Protein AF-A0A392P197-F1 (afdb_monomer_lite)

Secondary structure (DSSP, 8-state):
------HHHHHHHHHHH-TT-SSS--HHHHHHHHHHHHHHHTTS----GGGS-GGGGSHHHHHHHHHHHSHHHHHHHHHHHHHHHHHHHHHHHHHH-

Radius of gyration: 25.32 Å; chains: 1; bounding box: 54×45×63 Å

Foldseek 3Di:
DDDDDDPVNVVVVQVVLPPVPPSDQDPVSVVVVVVVCCVVVVPPDPPPPLVVDPVCVDPVNVVVVVVCPDVVVVVVVVVVVVVVVVVVVVVVVVVVD

InterPro domains:
  IPR002048 EF-hand domain [PS50222] (5-40)
  IPR011992 EF-hand domain pair [SSF47473] (5-51)
  IPR044581 Two pore calcium channel protein 1, plant [PTHR46988] (1-93)

Organism: NCBI:txid97028

Structure (mmCIF, N/CA/C/O backbone):
data_AF-A0A392P197-F1
#
_entry.id   AF-A0A392P197-F1
#
loop_
_atom_site.group_PDB
_atom_site.id
_atom_site.type_symbol
_atom_site.label_atom_id
_atom_site.label_alt_id
_atom_site.label_comp_id
_atom_site.label_asym_id
_atom_site.label_entity_id
_atom_site.label_seq_id
_atom_site.pdbx_PDB_ins_code
_atom_site.Cartn_x
_atom_site.Cartn_y
_atom_site.Cartn_z
_atom_site.occupancy
_atom_site.B_iso_or_equiv
_atom_site.auth_seq_id
_atom_site.auth_comp_id
_atom_site.auth_asym_id
_atom_site.auth_atom_id
_atom_site.pdbx_PDB_model_num
ATOM 1 N N . THR A 1 1 ? -7.042 -3.498 16.714 1.00 38.12 1 THR A N 1
ATOM 2 C CA . THR A 1 1 ? -7.237 -3.088 18.128 1.00 38.12 1 THR A CA 1
ATOM 3 C C . THR A 1 1 ? -8.039 -1.811 18.122 1.00 38.12 1 THR A C 1
ATOM 5 O O . THR A 1 1 ? -7.699 -0.950 17.326 1.00 38.12 1 THR A O 1
ATOM 8 N N . LEU A 1 2 ? -9.104 -1.693 18.926 1.00 41.97 2 LEU A N 1
ATOM 9 C CA . LEU A 1 2 ? -9.899 -0.457 18.947 1.00 41.97 2 LEU A CA 1
ATOM 10 C C . LEU A 1 2 ? -9.016 0.732 19.377 1.00 41.97 2 LEU A C 1
ATOM 12 O O . LEU A 1 2 ? -8.283 0.591 20.363 1.00 41.97 2 LEU A O 1
ATOM 16 N N . PRO A 1 3 ? -9.067 1.873 18.668 1.00 50.00 3 PRO A N 1
ATOM 17 C CA . PRO A 1 3 ? -8.357 3.075 19.080 1.00 50.00 3 PRO A CA 1
ATOM 18 C C . PRO A 1 3 ? -8.888 3.557 20.438 1.00 50.00 3 PRO A C 1
ATOM 20 O O . PRO A 1 3 ? -10.094 3.579 20.678 1.00 50.00 3 PRO A O 1
ATOM 23 N N . LYS A 1 4 ? -7.973 3.907 21.349 1.00 58.53 4 LYS A N 1
ATOM 24 C CA . LYS A 1 4 ? -8.300 4.520 22.642 1.00 58.53 4 LYS A CA 1
ATOM 25 C C . LYS A 1 4 ? -8.370 6.031 22.449 1.00 58.53 4 LYS A C 1
ATOM 27 O O . LYS A 1 4 ? -7.357 6.699 22.604 1.00 58.53 4 LYS A O 1
ATOM 32 N N . ILE A 1 5 ? -9.539 6.524 22.066 1.00 68.06 5 ILE A N 1
ATOM 33 C CA . ILE A 1 5 ? -9.827 7.962 21.997 1.00 68.06 5 ILE A CA 1
ATOM 34 C C . ILE A 1 5 ? -10.250 8.422 23.398 1.00 68.06 5 ILE A C 1
ATOM 36 O O . ILE A 1 5 ? -11.027 7.723 24.061 1.00 68.06 5 ILE A O 1
ATOM 40 N N . SER A 1 6 ? -9.694 9.537 23.882 1.00 74.19 6 SER A N 1
ATOM 41 C CA . SER A 1 6 ? -10.100 10.119 25.168 1.00 74.19 6 SER A CA 1
ATOM 42 C C . SER A 1 6 ? -11.456 10.826 25.040 1.00 74.19 6 SER A C 1
ATOM 44 O O . SER A 1 6 ? -11.905 11.140 23.940 1.00 74.19 6 SER A O 1
ATOM 46 N N . LYS A 1 7 ? -12.155 11.059 26.158 1.00 71.19 7 LYS A N 1
ATOM 47 C CA . LYS A 1 7 ? -13.470 11.723 26.115 1.00 71.19 7 LYS A CA 1
ATOM 48 C C . LYS A 1 7 ? -13.378 13.161 25.605 1.00 71.19 7 LYS A C 1
ATOM 50 O O . LYS A 1 7 ? -14.275 13.595 24.898 1.00 71.19 7 LYS A O 1
ATOM 55 N N . GLU A 1 8 ? -12.297 13.861 25.930 1.00 70.44 8 GLU A N 1
ATOM 56 C CA . GLU A 1 8 ? -12.091 15.250 25.516 1.00 70.44 8 GLU A CA 1
ATOM 57 C C . GLU A 1 8 ? -11.827 15.347 24.005 1.00 70.44 8 GLU A C 1
ATOM 59 O O . GLU A 1 8 ? -12.336 16.242 23.339 1.00 70.44 8 GLU A O 1
ATOM 64 N N . GLU A 1 9 ? -11.083 14.389 23.441 1.00 67.25 9 GLU A N 1
ATOM 65 C CA . GLU A 1 9 ? -10.903 14.272 21.989 1.00 67.25 9 GLU A CA 1
ATOM 66 C C . GLU A 1 9 ? -12.214 13.909 21.289 1.00 67.25 9 GLU A C 1
ATOM 68 O O . GLU A 1 9 ? -12.487 14.409 20.203 1.00 67.25 9 GLU A O 1
ATOM 73 N N . PHE A 1 10 ? -13.040 13.063 21.910 1.00 69.81 10 PHE A N 1
ATOM 74 C CA . PHE A 1 10 ? -14.355 12.717 21.377 1.00 69.81 10 PHE A CA 1
ATOM 75 C C . PHE A 1 10 ? -15.299 13.925 21.334 1.00 69.81 10 PHE A C 1
ATOM 77 O O . PHE A 1 10 ? -15.996 14.090 20.341 1.00 69.81 10 PHE A O 1
ATOM 84 N N . GLU A 1 11 ? -15.304 14.772 22.367 1.00 68.88 11 GLU A N 1
ATOM 85 C CA . GLU A 1 11 ? -16.117 15.998 22.418 1.00 68.88 11 GLU A CA 1
ATOM 86 C C . GLU A 1 11 ? -15.657 17.040 21.389 1.00 68.88 11 GLU A C 1
ATOM 88 O O . GLU A 1 11 ? -16.488 17.576 20.669 1.00 68.88 11 GLU A O 1
ATOM 93 N N . LEU A 1 12 ? -14.346 17.252 21.228 1.00 68.50 12 LEU A N 1
ATOM 94 C CA . LEU A 1 12 ? -13.797 18.133 20.184 1.00 68.50 12 LEU A CA 1
ATOM 95 C C . LEU A 1 12 ? -14.115 17.646 18.769 1.00 68.50 12 LEU A C 1
ATOM 97 O O . LEU A 1 12 ? -14.381 18.447 17.879 1.00 68.50 12 LEU A O 1
ATOM 101 N N . ILE A 1 13 ? -14.068 16.329 18.557 1.00 69.25 13 ILE A N 1
ATOM 102 C CA . ILE A 1 13 ? -14.489 15.733 17.293 1.00 69.25 13 ILE A CA 1
ATOM 103 C C . ILE A 1 13 ? -15.993 15.952 17.116 1.00 69.25 13 ILE A C 1
ATOM 105 O O . ILE A 1 13 ? -16.406 16.358 16.047 1.00 69.25 13 ILE A O 1
ATOM 109 N N . PHE A 1 14 ? -16.811 15.734 18.143 1.00 70.00 14 PHE A N 1
ATOM 110 C CA . PHE A 1 14 ? -18.260 15.916 18.054 1.00 70.00 14 PHE A CA 1
ATOM 111 C C . PHE A 1 14 ? -18.661 17.365 17.729 1.00 70.00 14 PHE A C 1
ATOM 113 O O . PHE A 1 14 ? -19.498 17.561 16.855 1.00 70.00 14 PHE A O 1
ATOM 120 N N . ASP A 1 15 ? -18.022 18.356 18.355 1.00 70.50 15 ASP A N 1
ATOM 121 C CA . ASP A 1 15 ? -18.267 19.785 18.099 1.00 70.50 15 ASP A CA 1
ATOM 122 C C . ASP A 1 15 ? -17.861 20.216 16.678 1.00 7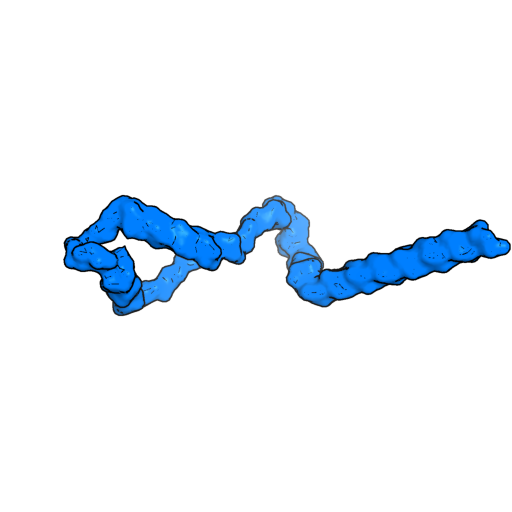0.50 15 ASP A C 1
ATOM 124 O O . ASP A 1 15 ? -18.511 21.070 16.087 1.00 70.50 15 ASP A O 1
ATOM 128 N N . GLU A 1 16 ? -16.812 19.619 16.104 1.00 68.00 16 GLU A N 1
ATOM 129 C CA . GLU A 1 16 ? -16.409 19.867 14.708 1.00 68.00 16 GLU A CA 1
ATOM 130 C C . GLU A 1 16 ? -17.303 19.119 13.698 1.00 68.00 16 GLU A C 1
ATOM 132 O O . GLU A 1 16 ? -17.323 19.447 12.517 1.00 68.00 16 GLU A O 1
ATOM 137 N N . LEU A 1 17 ? -18.015 18.076 14.137 1.00 68.44 17 LEU A N 1
ATOM 138 C CA . LEU A 1 17 ? -18.865 17.235 13.288 1.00 68.44 17 LEU A CA 1
ATOM 139 C C . LEU A 1 17 ? -20.325 17.688 13.239 1.00 68.44 17 LEU A C 1
ATOM 141 O O . LEU A 1 17 ? -21.033 17.366 12.285 1.00 68.44 17 LEU A O 1
ATOM 145 N N . ASP A 1 18 ? -20.783 18.376 14.276 1.00 70.94 18 ASP A N 1
ATOM 146 C CA . ASP A 1 18 ? -22.121 18.940 14.376 1.00 70.94 18 ASP A CA 1
ATOM 147 C C . ASP A 1 18 ? -22.179 20.296 13.657 1.00 70.94 18 ASP A C 1
ATOM 149 O O . ASP A 1 18 ? -22.332 21.354 14.268 1.00 70.94 18 ASP A O 1
ATOM 153 N N . ASP A 1 19 ? -22.050 20.275 12.327 1.00 69.00 19 ASP A N 1
ATOM 154 C CA . ASP A 1 19 ? -22.129 21.481 11.49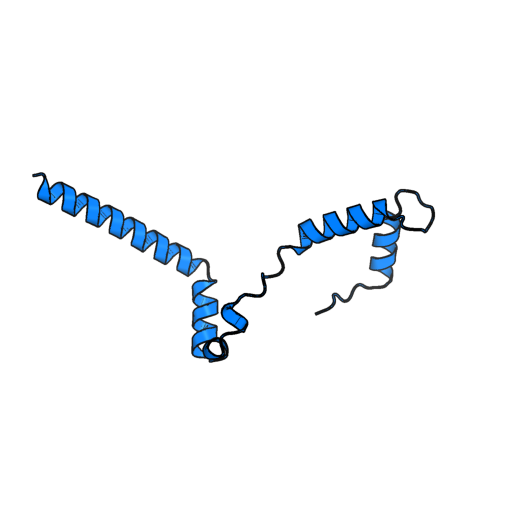0 1.00 69.00 19 ASP A CA 1
ATOM 155 C C . ASP A 1 19 ? -23.456 22.229 11.709 1.00 69.00 19 ASP A C 1
ATOM 157 O O . ASP A 1 19 ? -23.513 23.465 11.672 1.00 69.00 19 ASP A O 1
ATOM 161 N N . THR A 1 20 ? -24.532 21.489 11.993 1.00 70.00 20 THR A N 1
ATOM 162 C CA . THR A 1 20 ? -25.858 22.040 12.292 1.00 70.00 20 THR A CA 1
ATOM 163 C C . THR A 1 20 ? -26.020 22.557 13.727 1.00 70.00 20 THR A C 1
ATOM 165 O O . THR A 1 20 ? -26.985 23.285 13.990 1.00 70.00 20 THR A O 1
ATOM 168 N N . HIS A 1 21 ? -25.055 22.290 14.614 1.00 68.94 21 HIS A N 1
ATOM 169 C CA . HIS A 1 21 ? -25.031 22.678 16.030 1.00 68.94 21 HIS A CA 1
ATOM 170 C C . HIS A 1 21 ? -26.319 22.292 16.784 1.00 68.94 21 HIS A C 1
ATOM 172 O O . HIS A 1 21 ? -26.775 23.013 17.681 1.00 68.94 21 HIS A O 1
ATOM 178 N N . ASP A 1 22 ? -26.959 21.184 16.402 1.00 74.19 22 ASP A N 1
ATOM 179 C CA . ASP A 1 22 ? -28.208 20.711 17.008 1.00 74.19 22 ASP A CA 1
ATOM 180 C C . ASP A 1 22 ? -27.982 19.630 18.087 1.00 74.19 22 ASP A C 1
ATOM 182 O O . ASP A 1 22 ? -28.935 19.083 18.666 1.00 74.19 22 ASP A O 1
ATOM 186 N N . VAL A 1 23 ? -26.709 19.383 18.415 1.00 65.62 23 VAL A N 1
ATOM 187 C CA . VAL A 1 23 ? -26.187 18.375 19.344 1.00 65.62 23 VAL A CA 1
ATOM 188 C C . VAL A 1 23 ? -26.565 16.953 18.893 1.00 65.62 23 VAL A C 1
ATOM 190 O O . VAL A 1 23 ? -26.571 16.007 19.690 1.00 65.62 23 VAL A O 1
ATOM 193 N N . LYS A 1 24 ? -26.931 16.767 17.616 1.00 73.56 24 LYS A N 1
ATOM 194 C CA . LYS A 1 24 ? -27.435 15.510 17.055 1.00 73.56 24 LYS A CA 1
ATOM 195 C C . LYS A 1 24 ? -26.962 15.299 15.620 1.00 73.56 24 LYS A C 1
ATOM 197 O O . LYS A 1 24 ? -27.618 15.666 14.658 1.00 73.56 24 LYS A O 1
ATOM 202 N N . ILE A 1 25 ? -25.953 14.448 15.487 1.00 72.44 25 ILE A N 1
ATOM 203 C CA . ILE A 1 25 ? -25.502 13.969 14.178 1.00 72.44 25 ILE A CA 1
ATOM 204 C C . ILE A 1 25 ? -26.666 13.337 13.395 1.00 72.44 25 ILE A C 1
ATOM 206 O O . ILE A 1 25 ? -27.245 12.316 13.799 1.00 72.44 25 ILE A O 1
ATOM 210 N N . ASN A 1 26 ? -26.990 13.933 12.252 1.00 77.12 26 ASN A N 1
ATOM 211 C CA . ASN A 1 26 ? -27.998 13.423 11.339 1.00 77.12 26 ASN A CA 1
ATOM 212 C C . ASN A 1 26 ? -27.420 12.316 10.430 1.00 77.12 26 ASN A C 1
ATOM 214 O O . ASN A 1 26 ? -26.233 11.990 10.452 1.00 77.12 26 ASN A O 1
ATOM 218 N N . LYS A 1 27 ? -28.280 11.661 9.641 1.00 77.25 27 LYS A N 1
ATOM 219 C CA . LYS A 1 27 ? -27.848 10.533 8.794 1.00 77.25 27 LYS A CA 1
ATOM 220 C C . LYS A 1 27 ? -26.864 10.943 7.697 1.00 77.25 27 LYS A C 1
ATOM 222 O O . LYS A 1 27 ? -26.056 10.106 7.303 1.00 77.25 27 LYS A O 1
ATOM 227 N N . ASP A 1 28 ? -26.953 12.177 7.220 1.00 77.00 28 ASP A N 1
ATOM 228 C CA . ASP A 1 28 ? -26.132 12.703 6.136 1.00 77.00 28 ASP A CA 1
ATOM 229 C C . ASP A 1 28 ? -24.753 13.126 6.673 1.00 77.00 28 ASP A C 1
ATOM 231 O O . ASP A 1 28 ? -23.739 12.669 6.151 1.00 77.00 28 ASP A O 1
ATOM 235 N N . GLU A 1 29 ? -24.702 13.830 7.810 1.00 75.88 29 GLU A N 1
ATOM 236 C CA . GLU A 1 29 ? -23.463 14.138 8.549 1.00 75.88 29 GLU A CA 1
ATOM 237 C C . GLU A 1 29 ? -22.719 12.849 8.938 1.00 75.88 29 GLU A C 1
ATOM 239 O O . GLU A 1 29 ? -21.518 12.705 8.705 1.00 75.88 29 GLU A O 1
ATOM 244 N N . PHE A 1 30 ? -23.439 11.836 9.438 1.00 79.00 30 PHE A N 1
ATOM 245 C CA . PHE A 1 30 ? -22.855 10.526 9.738 1.00 79.00 30 PHE A CA 1
ATOM 246 C C . PHE A 1 30 ? -22.304 9.815 8.492 1.00 79.00 30 PHE A C 1
ATOM 248 O O . PHE A 1 30 ? -21.281 9.125 8.571 1.00 79.00 30 PHE A O 1
ATOM 255 N N . ALA A 1 31 ? -22.972 9.950 7.344 1.00 78.00 31 ALA A N 1
ATOM 256 C CA . ALA A 1 31 ? -22.530 9.347 6.091 1.00 78.00 31 ALA A CA 1
ATOM 257 C C . ALA A 1 31 ? -21.255 10.017 5.563 1.00 78.00 31 ALA A C 1
ATOM 259 O O . ALA A 1 31 ? -20.334 9.313 5.138 1.00 78.00 31 ALA A O 1
ATOM 260 N N . ASP A 1 32 ? -21.160 11.341 5.655 1.00 76.06 32 ASP A N 1
ATOM 261 C CA . ASP A 1 32 ? -19.966 12.095 5.273 1.00 76.06 32 ASP A CA 1
ATOM 262 C C . ASP A 1 32 ? -18.773 11.758 6.169 1.00 76.06 32 ASP A C 1
ATOM 264 O O . ASP A 1 32 ? -17.668 11.526 5.672 1.00 76.06 32 ASP A O 1
ATOM 268 N N . ILE A 1 33 ? -19.006 11.573 7.470 1.00 73.19 33 ILE A N 1
ATOM 269 C CA . ILE A 1 33 ? -18.001 11.068 8.412 1.00 73.19 33 ILE A CA 1
ATOM 270 C C . ILE A 1 33 ? -17.557 9.660 8.034 1.00 73.19 33 ILE A C 1
ATOM 272 O O . ILE A 1 33 ? -16.361 9.383 7.944 1.00 73.19 33 ILE A O 1
ATOM 276 N N . CYS A 1 34 ? -18.504 8.754 7.793 1.00 72.12 34 CYS A N 1
ATOM 277 C CA . CYS A 1 34 ? -18.196 7.384 7.403 1.00 72.12 34 CYS A CA 1
ATOM 278 C C . CYS A 1 34 ? -17.396 7.338 6.097 1.00 72.12 34 CYS A C 1
ATOM 280 O O . CYS A 1 34 ? -16.467 6.540 5.989 1.00 72.12 34 CYS A O 1
ATOM 282 N N . ASN A 1 35 ? -17.688 8.221 5.142 1.00 74.62 35 ASN A N 1
ATOM 283 C CA . ASN A 1 35 ? -16.928 8.355 3.903 1.00 74.62 35 ASN A CA 1
ATOM 284 C C . ASN A 1 35 ? -15.531 8.947 4.136 1.00 74.62 35 ASN A C 1
ATOM 286 O O . ASN A 1 35 ? -14.550 8.411 3.621 1.00 74.62 35 ASN A O 1
ATOM 290 N N . ALA A 1 36 ? -15.402 10.003 4.940 1.00 71.56 36 ALA A N 1
ATOM 291 C CA . ALA A 1 36 ? -14.118 10.624 5.261 1.00 71.56 36 ALA A CA 1
ATOM 292 C C . ALA A 1 36 ? -13.199 9.670 6.042 1.00 71.56 36 ALA A C 1
ATOM 294 O O . ALA A 1 36 ? -12.013 9.529 5.724 1.00 71.56 36 ALA A O 1
ATOM 295 N N . ILE A 1 37 ? -13.757 8.954 7.021 1.00 67.88 37 ILE A N 1
ATOM 296 C CA . ILE A 1 37 ? -13.081 7.895 7.770 1.00 67.88 37 ILE A CA 1
ATOM 297 C C . ILE A 1 37 ? -12.740 6.748 6.824 1.00 67.88 37 ILE A C 1
ATOM 299 O O . ILE A 1 37 ? -11.587 6.344 6.789 1.00 67.88 37 ILE A O 1
ATOM 303 N N . ALA A 1 38 ? -13.658 6.260 5.988 1.00 67.94 38 ALA A N 1
ATOM 304 C CA . ALA A 1 38 ? -13.342 5.201 5.029 1.00 67.94 38 ALA A CA 1
ATOM 305 C C . ALA A 1 38 ? -12.192 5.602 4.092 1.00 67.94 38 ALA A C 1
ATOM 307 O O . ALA A 1 38 ? -11.272 4.816 3.897 1.00 67.94 38 ALA A O 1
ATOM 308 N N . LEU A 1 39 ? -12.165 6.835 3.585 1.00 62.59 39 LEU A N 1
ATOM 309 C CA . LEU A 1 39 ? -11.074 7.329 2.739 1.00 62.59 39 LEU A CA 1
ATOM 310 C C . LEU A 1 39 ? -9.733 7.431 3.482 1.00 62.59 39 LEU A C 1
ATOM 312 O O . LEU A 1 39 ? -8.680 7.189 2.889 1.00 62.59 39 LEU A O 1
ATOM 316 N N . ARG A 1 40 ? -9.742 7.770 4.777 1.00 60.09 40 ARG A N 1
ATOM 317 C CA . ARG A 1 40 ? -8.519 7.860 5.592 1.00 60.09 40 ARG A CA 1
ATOM 318 C C . ARG A 1 40 ? -8.061 6.518 6.171 1.00 60.09 40 ARG A C 1
ATOM 320 O O . ARG A 1 40 ? -6.856 6.316 6.310 1.00 60.09 40 ARG A O 1
ATOM 327 N N . PHE A 1 41 ? -8.987 5.604 6.452 1.00 54.69 41 PHE A N 1
ATOM 328 C CA . PHE A 1 41 ? -8.753 4.316 7.111 1.00 54.69 41 PHE A CA 1
ATOM 329 C C . PHE A 1 41 ? -8.723 3.113 6.153 1.00 54.69 41 PHE A C 1
ATOM 331 O O . PHE A 1 41 ? -8.197 2.074 6.537 1.00 54.69 41 PHE A O 1
ATOM 338 N N . GLN A 1 42 ? -9.128 3.232 4.879 1.00 50.53 42 GLN A N 1
ATOM 339 C CA . GLN A 1 42 ? -8.937 2.182 3.850 1.00 50.53 42 GLN A CA 1
ATOM 340 C C . GLN A 1 42 ? -7.460 1.861 3.524 1.00 50.53 42 GLN A C 1
ATOM 342 O O . GLN A 1 42 ? -7.172 1.075 2.623 1.00 50.53 42 GLN A O 1
ATOM 347 N N . LYS A 1 43 ? -6.501 2.433 4.260 1.00 53.69 43 LYS A N 1
ATOM 348 C CA . LYS A 1 43 ? -5.102 1.988 4.274 1.00 53.69 43 LYS A CA 1
ATOM 349 C C . LYS A 1 43 ? -4.801 0.916 5.325 1.00 53.69 43 LYS A C 1
ATOM 351 O O . LYS A 1 43 ? -3.651 0.486 5.392 1.00 53.69 43 LYS A O 1
ATOM 356 N N . GLU A 1 44 ? -5.766 0.483 6.138 1.00 50.31 44 GLU A N 1
ATOM 357 C CA . GLU A 1 44 ? -5.550 -0.686 6.991 1.00 50.31 44 GLU A CA 1
ATOM 358 C C . GLU A 1 44 ? -5.492 -1.952 6.135 1.00 50.31 44 GLU A C 1
ATOM 360 O O . GLU A 1 44 ? -6.425 -2.281 5.402 1.00 50.31 44 GLU A O 1
ATOM 365 N N . ASP A 1 45 ? -4.316 -2.588 6.203 1.00 53.41 45 ASP A N 1
ATOM 366 C CA . ASP A 1 45 ? -3.868 -3.758 5.456 1.00 53.41 45 ASP A CA 1
ATOM 367 C C . ASP A 1 45 ? -5.035 -4.694 5.112 1.00 53.41 45 ASP A C 1
ATOM 369 O 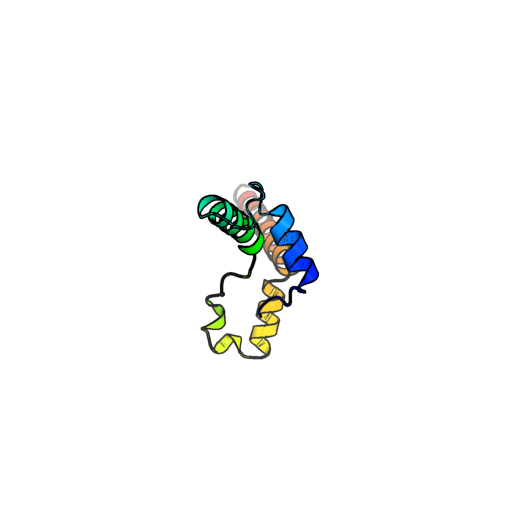O . ASP A 1 45 ? -5.583 -5.370 5.985 1.00 53.41 45 ASP A O 1
ATOM 373 N N . VAL A 1 46 ? -5.365 -4.758 3.813 1.00 51.47 46 VAL A N 1
ATOM 374 C CA . VAL A 1 46 ? -6.164 -5.830 3.206 1.00 51.47 46 VAL A CA 1
ATOM 375 C C . VAL A 1 46 ? -5.742 -7.122 3.885 1.00 51.47 46 VAL A C 1
ATOM 377 O O . VAL A 1 46 ? -4.573 -7.498 3.751 1.00 51.47 46 VAL A O 1
ATOM 380 N N . SER A 1 47 ? -6.651 -7.742 4.652 1.00 51.88 47 SER A N 1
ATOM 381 C CA . SER A 1 47 ? -6.380 -8.976 5.386 1.00 51.88 47 SER A CA 1
ATOM 382 C C . SER A 1 47 ? -5.833 -9.972 4.383 1.00 51.88 47 SER A C 1
ATOM 384 O O . SER A 1 47 ? -6.549 -10.497 3.525 1.00 51.88 47 SER A O 1
ATOM 386 N N . SER A 1 48 ? -4.514 -10.092 4.397 1.00 54.72 48 SER A N 1
ATOM 387 C CA . SER A 1 48 ? -3.787 -10.661 3.288 1.00 54.72 48 SER A CA 1
ATOM 388 C C . SER A 1 48 ? -4.157 -12.128 3.284 1.00 54.72 48 SER A C 1
ATOM 390 O O . SER A 1 48 ? -4.002 -12.791 4.304 1.00 54.72 48 SER A O 1
ATOM 392 N N . TYR A 1 49 ? -4.630 -12.647 2.156 1.00 54.75 49 TYR A N 1
ATOM 393 C CA . TYR A 1 49 ? -4.951 -14.069 1.968 1.00 54.75 49 TYR A CA 1
ATOM 394 C C . TYR A 1 49 ? -3.827 -15.006 2.483 1.00 54.75 49 TYR A C 1
ATOM 396 O O . TYR A 1 49 ? -4.053 -16.155 2.851 1.00 54.75 49 TYR A O 1
ATOM 404 N N . PHE A 1 50 ? -2.607 -14.469 2.583 1.00 55.12 50 PHE A N 1
ATOM 405 C CA . PHE A 1 50 ? -1.433 -15.042 3.234 1.00 55.12 50 PHE A CA 1
ATOM 406 C C . PHE A 1 50 ? -1.591 -15.430 4.713 1.00 55.12 50 PHE A C 1
ATOM 408 O O . PHE A 1 50 ? -0.895 -16.342 5.147 1.00 55.12 50 PHE A O 1
ATOM 415 N N . ASP A 1 51 ? -2.476 -14.801 5.489 1.00 55.25 51 ASP A N 1
ATOM 416 C CA . ASP A 1 51 ? -2.685 -15.150 6.903 1.00 55.25 51 ASP A CA 1
ATOM 417 C C . ASP A 1 51 ? -3.525 -16.433 7.075 1.00 55.25 51 ASP A C 1
ATOM 419 O O . ASP A 1 51 ? -3.496 -17.044 8.142 1.00 55.25 51 ASP A O 1
ATOM 423 N N . TYR A 1 52 ? -4.204 -16.898 6.016 1.00 58.28 52 TYR A N 1
ATOM 424 C CA . TYR A 1 52 ? -4.912 -18.186 6.000 1.00 58.28 52 TYR A CA 1
ATOM 425 C C . TYR A 1 52 ? -3.967 -19.381 5.767 1.00 58.28 52 TYR A C 1
ATOM 427 O O . TYR A 1 52 ? -4.261 -20.514 6.148 1.00 58.28 52 TYR A O 1
ATOM 435 N N . LEU A 1 53 ? -2.798 -19.150 5.163 1.00 61.44 53 LEU A N 1
ATOM 436 C CA . LEU A 1 53 ? -1.827 -20.206 4.893 1.00 61.44 53 LEU A CA 1
ATOM 437 C C . LEU A 1 53 ? -1.000 -20.498 6.152 1.00 61.44 53 LEU A C 1
ATOM 439 O O . LEU A 1 53 ? -0.150 -19.708 6.553 1.00 61.44 53 LEU A O 1
ATOM 443 N N . VAL A 1 54 ? -1.177 -21.686 6.738 1.00 60.78 54 VAL A N 1
ATOM 444 C CA . VAL A 1 54 ? -0.443 -22.160 7.935 1.00 60.78 54 VAL A CA 1
ATOM 445 C C . VAL A 1 54 ? 1.085 -22.069 7.772 1.00 60.78 54 VAL A C 1
ATOM 447 O O . VAL A 1 54 ? 1.808 -21.843 8.742 1.00 60.78 54 VAL A O 1
ATOM 450 N N . PHE A 1 55 ? 1.594 -22.146 6.538 1.00 60.81 55 PHE A N 1
ATOM 451 C CA . PHE A 1 55 ? 3.016 -21.967 6.230 1.00 60.81 55 PHE A CA 1
ATOM 452 C C . PHE A 1 55 ? 3.562 -20.593 6.671 1.00 60.81 55 PHE A C 1
ATOM 454 O O . PHE A 1 55 ? 4.717 -20.491 7.096 1.00 60.81 55 PHE A O 1
ATOM 461 N N . TYR A 1 56 ? 2.713 -19.557 6.678 1.00 58.44 56 TYR A N 1
ATOM 462 C CA . TYR A 1 56 ? 3.059 -18.200 7.109 1.00 58.44 56 TYR A CA 1
ATOM 463 C C . TYR A 1 56 ? 3.220 -18.021 8.621 1.00 58.44 56 TYR A C 1
ATOM 465 O O . TYR A 1 56 ? 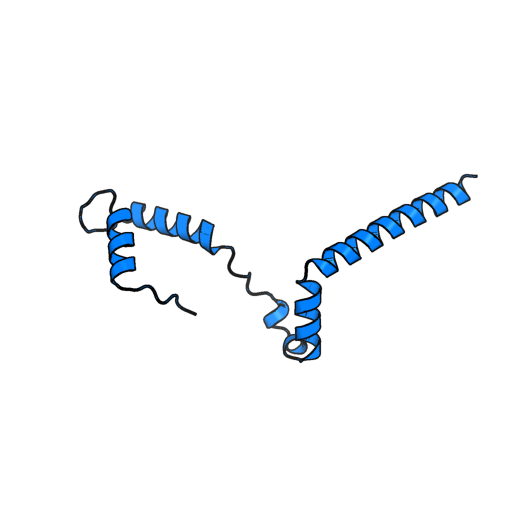3.787 -17.016 9.056 1.00 58.44 56 TYR A O 1
ATOM 473 N N . HIS A 1 57 ? 2.811 -19.003 9.430 1.00 61.88 57 HIS A N 1
ATOM 474 C CA . HIS A 1 57 ? 3.048 -18.989 10.876 1.00 61.88 57 HIS A CA 1
ATOM 475 C C . HIS A 1 57 ? 4.482 -19.378 11.267 1.00 61.88 57 HIS A C 1
ATOM 477 O O . HIS A 1 57 ? 4.910 -19.084 12.387 1.00 61.88 57 HIS A O 1
ATOM 483 N N . SER A 1 58 ? 5.246 -19.989 10.355 1.00 68.12 58 SER A N 1
ATOM 484 C CA . SER A 1 58 ? 6.636 -20.381 10.601 1.00 68.12 58 SER A CA 1
ATOM 485 C C . SER A 1 58 ? 7.578 -19.169 10.707 1.00 68.12 58 SER A C 1
ATOM 487 O O . SER A 1 58 ? 7.388 -18.133 10.061 1.00 68.12 58 SER A O 1
ATOM 489 N N . SER A 1 59 ? 8.628 -19.286 11.529 1.00 66.88 59 SER A N 1
ATOM 490 C CA . SER A 1 59 ? 9.615 -18.215 11.761 1.00 66.88 59 SER A CA 1
ATOM 491 C C . SER A 1 59 ? 10.342 -17.779 10.481 1.00 66.88 59 SER A C 1
ATOM 493 O O . SER A 1 59 ? 10.657 -16.600 10.308 1.00 66.88 59 SER A O 1
ATOM 495 N N . THR A 1 60 ? 10.554 -18.710 9.553 1.00 69.81 60 THR A N 1
ATOM 496 C CA . THR A 1 60 ? 11.131 -18.473 8.225 1.00 69.81 60 THR A CA 1
ATOM 497 C C . THR A 1 60 ? 10.190 -17.679 7.324 1.00 69.81 60 THR A C 1
ATOM 499 O O . THR A 1 60 ? 10.620 -16.704 6.704 1.00 69.81 60 THR A O 1
ATOM 502 N N . SER A 1 61 ? 8.898 -18.010 7.303 1.00 68.19 61 SER A N 1
ATOM 503 C CA . SER A 1 61 ? 7.927 -17.291 6.475 1.00 68.19 61 SER A CA 1
ATOM 504 C C . SER A 1 61 ? 7.670 -15.862 6.959 1.00 68.19 61 SER A C 1
ATOM 506 O O . SER A 1 61 ? 7.451 -14.972 6.140 1.00 68.19 61 SER A O 1
ATOM 508 N N . LYS A 1 62 ? 7.774 -15.590 8.268 1.00 72.81 62 LYS A N 1
ATOM 509 C CA . LYS A 1 62 ? 7.706 -14.214 8.799 1.00 72.81 62 LYS A CA 1
ATOM 510 C C . LYS A 1 62 ? 8.859 -13.342 8.298 1.00 72.81 62 LYS A C 1
ATOM 512 O O . LYS A 1 62 ? 8.628 -12.202 7.898 1.00 72.81 62 LYS A O 1
ATOM 517 N N . ARG A 1 63 ? 10.086 -13.879 8.269 1.00 76.62 63 ARG A N 1
ATOM 518 C CA . ARG A 1 63 ? 11.257 -13.167 7.724 1.00 76.62 63 ARG A CA 1
ATOM 519 C C . ARG A 1 63 ? 11.118 -12.924 6.223 1.00 76.62 63 ARG A C 1
ATOM 521 O O . ARG A 1 63 ? 11.416 -11.822 5.776 1.00 76.62 63 ARG A O 1
ATOM 528 N N . LEU A 1 64 ? 10.615 -13.902 5.469 1.00 78.56 64 LEU A N 1
ATOM 529 C CA . LEU A 1 64 ? 10.357 -13.746 4.035 1.00 78.56 64 LEU A CA 1
ATOM 530 C C . LEU A 1 64 ? 9.248 -12.716 3.761 1.00 78.56 64 LEU A C 1
ATOM 532 O O . LEU A 1 64 ? 9.428 -11.854 2.908 1.00 78.56 64 LEU A O 1
ATOM 536 N N . LYS A 1 65 ? 8.146 -12.734 4.527 1.00 73.44 65 LYS A N 1
ATOM 537 C CA . LYS A 1 65 ? 7.063 -11.732 4.444 1.00 73.44 65 LYS A CA 1
ATOM 538 C C . LYS A 1 65 ? 7.605 -10.320 4.670 1.00 73.44 65 LYS A C 1
ATOM 540 O O . LYS A 1 65 ? 7.315 -9.420 3.889 1.00 73.44 65 LYS A O 1
ATOM 545 N N . ALA A 1 66 ? 8.423 -10.138 5.707 1.00 78.12 66 ALA A N 1
ATOM 546 C CA . ALA A 1 66 ? 9.056 -8.856 6.006 1.00 78.12 66 ALA A CA 1
ATOM 547 C C . ALA A 1 66 ? 10.050 -8.424 4.915 1.00 78.12 66 ALA A C 1
ATOM 549 O O . ALA A 1 66 ? 10.123 -7.244 4.585 1.00 78.12 66 ALA A O 1
ATOM 550 N N . PHE A 1 67 ? 10.780 -9.374 4.327 1.00 80.56 67 PHE A N 1
ATOM 551 C CA . PHE A 1 67 ? 11.707 -9.102 3.233 1.00 80.56 67 PHE A CA 1
ATOM 552 C C . PHE A 1 67 ? 10.979 -8.664 1.955 1.00 80.56 67 PHE A C 1
ATOM 554 O O . PHE A 1 67 ? 11.361 -7.664 1.361 1.00 80.56 67 PHE A O 1
ATOM 561 N N . VAL A 1 68 ? 9.894 -9.343 1.573 1.00 77.62 68 VAL A N 1
ATOM 562 C CA . VAL A 1 68 ? 9.096 -9.001 0.381 1.00 77.62 68 VAL A CA 1
ATOM 563 C C . VAL A 1 68 ? 8.313 -7.695 0.567 1.00 77.62 68 VAL A C 1
ATOM 565 O O . VAL A 1 68 ? 8.205 -6.921 -0.379 1.00 77.62 68 VAL A O 1
ATOM 568 N N . LYS A 1 69 ? 7.808 -7.401 1.779 1.00 76.25 69 LYS A N 1
ATOM 569 C CA . LYS A 1 69 ? 7.150 -6.112 2.097 1.00 76.25 69 LYS A CA 1
ATOM 570 C C . LYS A 1 69 ? 8.154 -4.947 2.178 1.00 76.25 69 LYS A C 1
ATOM 572 O O . LYS A 1 69 ? 7.741 -3.791 2.197 1.00 76.25 69 LYS A O 1
ATOM 577 N N . SER A 1 70 ? 9.460 -5.225 2.229 1.00 79.75 70 SER A N 1
ATOM 578 C CA . SER A 1 70 ? 10.497 -4.193 2.250 1.00 79.75 70 SER A CA 1
ATOM 579 C C . SER A 1 70 ? 10.706 -3.577 0.869 1.00 79.75 70 SER A C 1
ATOM 581 O O . SER A 1 70 ? 10.822 -4.276 -0.137 1.00 79.75 70 SER A O 1
ATOM 583 N N . THR A 1 71 ? 10.876 -2.257 0.832 1.00 78.81 71 THR A N 1
ATOM 584 C CA . THR A 1 71 ? 11.192 -1.489 -0.381 1.00 78.81 71 THR A CA 1
ATOM 585 C C . THR A 1 71 ? 12.468 -1.983 -1.077 1.00 78.81 71 THR A C 1
ATOM 587 O O . THR A 1 71 ? 12.586 -1.876 -2.295 1.00 78.81 71 THR A O 1
ATOM 590 N N . MET A 1 72 ? 13.402 -2.586 -0.328 1.00 82.56 72 MET A N 1
ATOM 591 C CA . MET A 1 72 ? 14.626 -3.197 -0.869 1.00 82.56 72 MET A CA 1
ATOM 592 C C . MET A 1 72 ? 14.341 -4.307 -1.885 1.00 82.56 72 MET A C 1
ATOM 594 O O . MET A 1 72 ? 15.034 -4.400 -2.895 1.00 82.56 72 MET A O 1
ATOM 598 N N . PHE A 1 73 ? 13.308 -5.123 -1.658 1.00 85.31 73 PHE A N 1
ATOM 599 C CA . PHE A 1 73 ? 12.935 -6.175 -2.600 1.00 85.31 73 PHE A CA 1
ATOM 600 C C . PHE A 1 73 ? 12.477 -5.586 -3.939 1.00 85.31 73 PHE A C 1
ATOM 602 O O . PHE A 1 73 ? 12.883 -6.070 -4.994 1.00 85.31 73 PHE A O 1
ATOM 609 N N . GLY A 1 74 ? 11.720 -4.484 -3.905 1.00 86.69 74 GLY A N 1
ATOM 610 C CA . GLY A 1 74 ? 11.315 -3.756 -5.109 1.00 86.69 74 GLY A CA 1
ATOM 611 C C . GLY A 1 74 ? 12.508 -3.268 -5.937 1.00 86.69 74 GLY A C 1
ATOM 612 O O . GLY A 1 74 ? 12.527 -3.452 -7.156 1.00 86.69 74 GLY A O 1
ATOM 613 N N . TYR A 1 75 ? 13.543 -2.726 -5.286 1.00 90.25 75 TYR A N 1
ATOM 614 C CA . TYR A 1 75 ? 14.782 -2.328 -5.966 1.00 90.25 75 TYR A CA 1
ATOM 615 C C . TYR A 1 75 ? 15.516 -3.515 -6.597 1.00 90.25 75 TYR A C 1
ATOM 617 O O . TYR A 1 75 ? 15.956 -3.412 -7.740 1.00 90.25 75 TYR A O 1
ATOM 625 N N . ILE A 1 76 ? 15.604 -4.654 -5.899 1.00 91.50 76 ILE A N 1
ATOM 626 C CA . ILE A 1 76 ? 16.239 -5.873 -6.425 1.00 91.50 76 ILE A CA 1
ATOM 627 C C . ILE A 1 76 ? 15.501 -6.372 -7.672 1.00 91.50 76 ILE A C 1
ATOM 629 O O . ILE A 1 76 ? 16.133 -6.631 -8.693 1.00 91.50 76 ILE A O 1
ATOM 633 N N . VAL A 1 77 ? 14.170 -6.469 -7.621 1.00 92.62 77 VAL A N 1
ATOM 634 C CA . VAL A 1 77 ? 13.355 -6.909 -8.766 1.00 92.62 77 VAL A CA 1
ATOM 635 C C . VAL A 1 77 ? 13.525 -5.964 -9.954 1.00 92.62 77 VAL A C 1
ATOM 637 O O . VAL A 1 77 ? 13.723 -6.415 -11.079 1.00 92.62 77 VAL A O 1
ATOM 640 N N . THR A 1 78 ? 13.511 -4.654 -9.704 1.00 92.19 78 THR A N 1
ATOM 641 C CA . THR A 1 78 ? 13.699 -3.637 -10.748 1.00 92.19 78 THR A CA 1
ATOM 642 C C . THR A 1 78 ? 15.078 -3.752 -11.392 1.00 92.19 78 THR A C 1
ATOM 644 O O . THR A 1 78 ? 15.201 -3.713 -12.612 1.00 92.19 78 THR A O 1
ATOM 647 N N . PHE A 1 79 ? 16.119 -3.962 -10.587 1.00 93.94 79 PHE A N 1
ATOM 648 C CA . PHE A 1 79 ? 17.476 -4.170 -11.078 1.00 93.94 79 PHE A CA 1
ATOM 649 C C . PHE A 1 79 ? 17.595 -5.433 -11.942 1.00 93.94 79 PHE A C 1
ATOM 651 O O . PHE A 1 79 ? 18.158 -5.376 -13.033 1.00 93.94 79 PHE A O 1
ATOM 658 N N . VAL A 1 80 ? 17.010 -6.554 -11.504 1.00 95.94 80 VAL A N 1
ATOM 659 C CA . VAL A 1 80 ? 16.973 -7.801 -12.287 1.00 95.94 80 VAL A CA 1
ATOM 660 C C . VAL A 1 80 ? 16.238 -7.598 -13.614 1.00 95.94 80 VAL A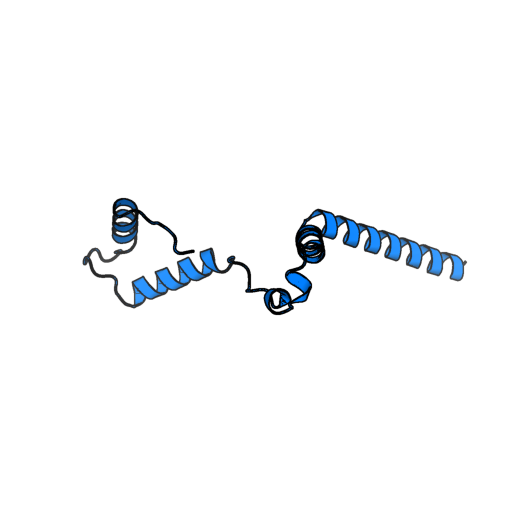 C 1
ATOM 662 O O . VAL A 1 80 ? 16.708 -8.078 -14.641 1.00 95.94 80 VAL A O 1
ATOM 665 N N . LEU A 1 81 ? 15.131 -6.851 -13.624 1.00 93.75 81 LEU A N 1
ATOM 666 C CA . LEU A 1 81 ? 14.400 -6.519 -14.851 1.00 93.75 81 LEU A CA 1
ATOM 667 C C . LEU A 1 81 ? 15.245 -5.683 -15.821 1.00 93.75 81 LEU A C 1
ATOM 669 O O . LEU A 1 81 ? 15.247 -5.969 -17.015 1.00 93.75 81 LEU A O 1
ATOM 673 N N . ILE A 1 82 ? 15.991 -4.695 -15.321 1.00 95.88 82 ILE A N 1
ATOM 674 C CA . ILE A 1 82 ? 16.900 -3.881 -16.142 1.00 95.88 82 ILE A CA 1
ATOM 675 C C . ILE A 1 82 ? 18.022 -4.745 -16.721 1.00 95.88 82 ILE A C 1
ATOM 677 O O . ILE A 1 82 ? 18.299 -4.662 -17.915 1.00 95.88 82 ILE A O 1
ATOM 681 N N . LEU A 1 83 ? 18.646 -5.604 -15.909 1.00 95.94 83 LEU A N 1
ATOM 682 C CA . LEU A 1 83 ? 19.675 -6.525 -16.392 1.00 95.94 83 LEU A CA 1
ATOM 683 C C . LEU A 1 83 ? 19.128 -7.488 -17.445 1.00 95.94 83 LEU A C 1
ATOM 685 O O . LEU A 1 83 ? 19.785 -7.712 -18.456 1.00 95.94 83 LEU A O 1
ATOM 689 N N . ASN A 1 84 ? 17.923 -8.019 -17.236 1.00 93.94 84 ASN A N 1
ATOM 690 C CA . ASN A 1 84 ? 17.265 -8.889 -18.203 1.00 93.94 84 ASN A CA 1
ATOM 691 C C . ASN A 1 84 ? 16.994 -8.148 -19.522 1.00 93.94 84 ASN A C 1
ATOM 693 O O . ASN A 1 84 ? 17.253 -8.681 -20.595 1.00 93.94 84 ASN A O 1
ATOM 697 N N . LEU A 1 85 ? 16.549 -6.891 -19.454 1.00 92.56 85 LEU A N 1
ATOM 698 C CA . LEU A 1 85 ? 16.357 -6.053 -20.637 1.00 92.56 85 LEU A CA 1
ATOM 699 C C . LEU A 1 85 ? 17.675 -5.824 -21.393 1.00 92.56 85 LEU A C 1
ATOM 701 O O . LEU A 1 85 ? 17.717 -5.992 -22.609 1.00 92.56 85 LEU A O 1
ATOM 705 N N . VAL A 1 86 ? 18.757 -5.483 -20.688 1.00 94.00 86 VAL A N 1
ATOM 706 C CA . VAL A 1 86 ? 20.089 -5.308 -21.290 1.00 94.00 86 VAL A CA 1
ATOM 707 C C . VAL A 1 86 ? 20.578 -6.609 -21.924 1.00 94.00 86 VAL A C 1
ATOM 709 O O . VAL A 1 86 ? 21.067 -6.585 -23.050 1.00 94.00 86 VAL A O 1
ATOM 712 N N . ALA A 1 87 ? 20.406 -7.742 -21.242 1.00 92.94 87 ALA A N 1
ATOM 713 C CA . ALA A 1 87 ? 20.775 -9.052 -21.765 1.00 92.94 87 ALA A CA 1
ATOM 714 C C . ALA A 1 87 ? 20.023 -9.372 -23.064 1.00 92.94 87 ALA A C 1
ATOM 716 O O . ALA A 1 87 ? 20.652 -9.747 -24.047 1.00 92.94 87 ALA A O 1
ATOM 717 N N . VAL A 1 88 ? 18.708 -9.139 -23.111 1.00 92.50 88 VAL A N 1
ATOM 718 C CA . VAL A 1 88 ? 17.893 -9.330 -24.323 1.00 92.50 88 VAL A CA 1
ATOM 719 C C . VAL A 1 88 ? 18.356 -8.426 -25.469 1.00 92.50 88 VAL A C 1
ATOM 721 O O . VAL A 1 88 ? 18.405 -8.870 -26.616 1.00 92.50 88 VAL A O 1
ATOM 724 N N . ILE A 1 89 ? 18.723 -7.172 -25.187 1.00 90.62 89 ILE A N 1
ATOM 725 C CA . ILE A 1 89 ? 19.243 -6.248 -26.207 1.00 90.62 89 ILE A CA 1
ATOM 726 C C . ILE A 1 89 ? 20.584 -6.748 -26.753 1.00 90.62 89 ILE A C 1
ATOM 728 O O . ILE A 1 89 ? 20.768 -6.760 -27.969 1.00 90.62 89 ILE A O 1
ATOM 732 N N . ILE A 1 90 ? 21.504 -7.178 -25.884 1.00 91.50 90 ILE A N 1
ATOM 733 C CA . ILE A 1 90 ? 22.805 -7.728 -26.295 1.00 91.50 90 ILE A CA 1
ATOM 734 C C . ILE A 1 90 ? 22.611 -8.996 -27.122 1.00 91.50 90 ILE A C 1
ATOM 736 O O . ILE A 1 90 ? 23.226 -9.113 -28.177 1.00 91.50 90 ILE A O 1
ATOM 740 N N . GLU A 1 91 ? 21.747 -9.907 -26.680 1.00 89.19 91 GLU A N 1
ATOM 741 C CA . GLU A 1 91 ? 21.421 -11.145 -27.391 1.00 89.19 91 GLU A CA 1
ATOM 742 C C . GLU A 1 91 ? 20.888 -10.833 -28.793 1.00 89.19 91 GLU A C 1
ATOM 744 O O . GLU A 1 91 ? 21.419 -11.313 -29.791 1.00 89.19 91 GLU A O 1
ATOM 749 N N . THR A 1 92 ? 19.894 -9.944 -28.883 1.00 84.12 92 THR A N 1
ATOM 750 C CA . THR A 1 92 ? 19.285 -9.543 -30.161 1.00 84.12 92 THR A CA 1
ATOM 751 C C . THR A 1 92 ? 20.298 -8.844 -31.069 1.00 84.12 92 THR A C 1
ATOM 753 O O . THR A 1 92 ? 20.297 -9.063 -32.276 1.00 84.12 92 THR A O 1
ATOM 756 N N . THR A 1 93 ? 21.190 -8.027 -30.504 1.00 78.06 93 THR A N 1
ATOM 757 C CA . THR A 1 93 ? 22.226 -7.311 -31.265 1.00 78.06 93 THR A CA 1
ATOM 758 C C . THR A 1 93 ? 23.329 -8.257 -31.740 1.00 78.06 93 THR A C 1
ATOM 760 O O . THR A 1 93 ? 23.774 -8.144 -32.875 1.00 78.06 93 THR A O 1
ATOM 763 N N . SER A 1 94 ? 23.729 -9.223 -30.912 1.00 71.62 94 SER A N 1
ATOM 764 C CA . SER A 1 94 ? 24.724 -10.247 -31.264 1.00 71.62 94 SER A CA 1
ATOM 765 C C . SER A 1 94 ? 24.190 -11.236 -32.299 1.00 71.62 94 SER A C 1
ATOM 767 O O . SER A 1 94 ? 24.970 -11.796 -33.055 1.00 71.62 94 SER A O 1
ATOM 769 N N . HIS A 1 95 ? 22.871 -11.445 -32.343 1.00 71.62 95 HIS A N 1
ATOM 770 C CA . HIS A 1 95 ? 22.208 -12.251 -33.368 1.00 71.62 95 HIS A CA 1
ATOM 771 C C . HIS A 1 95 ? 21.963 -11.508 -34.692 1.00 71.62 95 HIS A C 1
ATOM 773 O O . HIS A 1 95 ? 21.721 -12.164 -35.705 1.00 71.62 95 HIS A O 1
ATOM 779 N N . LEU A 1 96 ? 21.963 -10.171 -34.687 1.00 59.16 96 LEU A N 1
ATOM 780 C CA . LEU A 1 96 ? 21.678 -9.338 -35.863 1.00 59.16 96 LEU A CA 1
ATOM 781 C C . LEU A 1 96 ? 22.94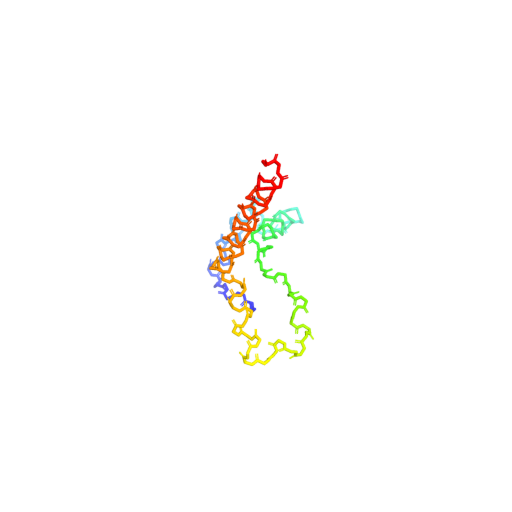4 -8.918 -36.634 1.00 59.16 96 LEU A C 1
ATOM 783 O O . LEU A 1 96 ? 22.842 -8.587 -37.816 1.00 59.16 96 LEU A O 1
ATOM 787 N N . ILE A 1 97 ? 24.103 -8.904 -35.969 1.00 55.94 97 ILE A N 1
ATOM 788 C CA . ILE A 1 97 ? 25.432 -8.625 -36.547 1.00 55.94 97 ILE A CA 1
ATOM 789 C C . ILE A 1 97 ? 26.058 -9.928 -37.045 1.00 55.94 97 ILE A C 1
ATOM 791 O O . ILE A 1 97 ? 26.637 -9.900 -38.154 1.00 55.94 97 ILE A O 1
#

pLDDT: mean 72.12, std 13.28, range [38.12, 95.94]

Sequence (97 aa):
TLPKISKEEFELIFDELDDTHDVKINKDEFADICNAIALRFQKEDVSSYFDYLVFYHSSTSKRLKAFVKSTMFGYIVTFVLILNLVAVIIETTSHLI